Protein AF-A0A9D1APC3-F1 (afdb_monomer_lite)

Foldseek 3Di:
DWFFQAWDQDPNDIDGHRDDDDDPPVVVVVCVVVVRIGPPDPPPPPPPPPPPDPDDDDDDDDDDDDDDDDDDDDDDDDDDDDDDDD

Secondary structure (DSSP, 8-state):
-EEESS-EEETTEEEPTT-EE---HHHHHHHHHTTSEEE-----PPPP-------S------------------------------

Structure (mmCIF, N/CA/C/O backbone):
data_AF-A0A9D1APC3-F1
#
_entry.id   AF-A0A9D1APC3-F1
#
loop_
_atom_site.group_PDB
_atom_site.id
_atom_site.type_symbol
_atom_site.label_atom_id
_atom_site.label_alt_id
_atom_site.label_comp_id
_atom_site.label_asym_id
_atom_site.label_entity_id
_atom_site.label_seq_id
_atom_site.pdbx_PDB_ins_code
_atom_site.Cartn_x
_atom_site.Cartn_y
_atom_site.Cartn_z
_atom_site.occupancy
_atom_site.B_iso_or_equiv
_atom_site.auth_seq_id
_atom_site.auth_comp_id
_atom_site.auth_asym_id
_atom_site.auth_atom_id
_atom_site.pdbx_PDB_model_num
ATOM 1 N N . MET A 1 1 ? 5.345 -4.412 -2.825 1.00 88.31 1 MET A N 1
ATOM 2 C CA . MET A 1 1 ? 5.591 -4.558 -1.375 1.00 88.31 1 MET A CA 1
ATOM 3 C C . MET A 1 1 ? 6.206 -3.279 -0.841 1.00 88.31 1 MET A C 1
ATOM 5 O O . MET A 1 1 ? 7.140 -2.755 -1.447 1.00 88.31 1 MET A O 1
ATOM 9 N N . ILE A 1 2 ? 5.668 -2.765 0.260 1.00 93.81 2 ILE A N 1
ATOM 10 C CA . ILE A 1 2 ? 6.020 -1.454 0.815 1.00 93.81 2 ILE A CA 1
ATOM 11 C C . ILE A 1 2 ? 6.132 -1.508 2.343 1.00 93.81 2 ILE A C 1
ATOM 13 O O . ILE A 1 2 ? 5.510 -2.354 2.991 1.00 93.81 2 ILE A O 1
ATOM 17 N N . THR A 1 3 ? 6.889 -0.574 2.917 1.00 95.12 3 THR A N 1
ATOM 18 C CA . THR A 1 3 ? 6.955 -0.348 4.365 1.00 95.12 3 THR A CA 1
ATOM 19 C C . THR A 1 3 ? 6.200 0.930 4.689 1.00 95.12 3 THR A C 1
ATOM 21 O O . THR A 1 3 ? 6.490 1.983 4.119 1.00 95.12 3 THR A O 1
ATOM 24 N N . LEU A 1 4 ? 5.229 0.850 5.595 1.00 95.06 4 LEU A N 1
ATOM 25 C CA . LEU A 1 4 ? 4.424 2.005 5.990 1.00 95.06 4 LEU A CA 1
ATOM 26 C C . LEU A 1 4 ? 5.219 2.976 6.874 1.00 95.06 4 LEU A C 1
ATOM 28 O O . LEU A 1 4 ? 5.911 2.549 7.793 1.00 95.06 4 LEU A O 1
ATOM 32 N N . LYS A 1 5 ? 5.067 4.280 6.635 1.00 95.06 5 LYS A N 1
ATOM 33 C CA . LYS A 1 5 ? 5.615 5.367 7.470 1.00 95.06 5 LYS A CA 1
ATOM 34 C C . LYS A 1 5 ? 4.607 5.925 8.473 1.00 95.06 5 LYS A C 1
ATOM 36 O O . LYS A 1 5 ? 4.943 6.826 9.224 1.00 95.06 5 LYS A O 1
ATOM 41 N N . CYS A 1 6 ? 3.377 5.431 8.441 1.00 92.88 6 CYS A N 1
ATOM 42 C CA . CYS A 1 6 ? 2.297 5.838 9.325 1.00 92.88 6 CYS A CA 1
ATOM 43 C C . CYS A 1 6 ? 1.270 4.697 9.445 1.00 92.88 6 CYS A C 1
ATOM 45 O O . CYS A 1 6 ? 1.259 3.786 8.608 1.00 92.88 6 CYS A O 1
ATOM 47 N N . PRO A 1 7 ? 0.414 4.698 10.482 1.00 94.56 7 PRO A N 1
ATOM 48 C CA . PRO A 1 7 ? -0.637 3.698 10.622 1.00 94.56 7 PRO A CA 1
ATOM 49 C C . PRO A 1 7 ? -1.606 3.729 9.433 1.00 94.56 7 PRO A C 1
ATOM 51 O O . PRO A 1 7 ? -2.061 4.796 9.022 1.00 94.56 7 PRO A O 1
ATOM 54 N N . PHE A 1 8 ? -1.956 2.560 8.899 1.00 94.38 8 PHE A N 1
ATOM 55 C CA . PHE A 1 8 ? -2.835 2.426 7.736 1.00 94.38 8 PHE A CA 1
ATOM 56 C C . PHE A 1 8 ? -4.009 1.506 8.053 1.00 94.38 8 PHE A C 1
ATOM 58 O O . PHE A 1 8 ? -3.820 0.358 8.454 1.00 94.38 8 PHE A O 1
ATOM 65 N N . PHE A 1 9 ? -5.233 1.999 7.876 1.00 94.44 9 PHE A N 1
ATOM 66 C CA . PHE A 1 9 ? -6.434 1.202 8.099 1.00 94.44 9 PHE A CA 1
ATOM 67 C C . PHE A 1 9 ? -6.849 0.486 6.812 1.00 94.44 9 PHE A C 1
ATOM 69 O O . PHE A 1 9 ? -7.123 1.124 5.797 1.00 94.44 9 PHE A O 1
ATOM 76 N N . TRP A 1 10 ? -6.905 -0.844 6.854 1.00 92.12 10 TRP A N 1
ATOM 77 C CA . TRP A 1 10 ? -7.205 -1.685 5.700 1.00 92.12 10 TRP A CA 1
ATOM 78 C C . TRP A 1 10 ? -8.031 -2.905 6.104 1.00 92.12 10 TRP A C 1
ATOM 80 O O . TRP A 1 10 ? -7.689 -3.592 7.064 1.00 92.12 10 TRP A O 1
ATOM 90 N N . ASN A 1 11 ? -9.111 -3.202 5.369 1.00 91.69 11 ASN A N 1
ATOM 91 C CA . ASN A 1 11 ? -10.001 -4.346 5.636 1.00 91.69 11 ASN A CA 1
ATOM 92 C C . ASN A 1 11 ? -10.441 -4.464 7.110 1.00 91.69 11 ASN A C 1
ATOM 94 O O . ASN A 1 11 ? -10.419 -5.544 7.699 1.00 91.69 11 ASN A O 1
ATOM 98 N N . GLY A 1 12 ? -10.796 -3.338 7.737 1.00 95.19 12 GLY A N 1
ATOM 99 C CA . GLY A 1 12 ? -11.228 -3.319 9.137 1.00 95.19 12 GLY A CA 1
ATOM 100 C C . GLY A 1 12 ? -10.097 -3.492 10.160 1.00 95.19 12 GLY A C 1
ATOM 101 O O . GLY A 1 12 ? -10.372 -3.618 11.350 1.00 95.19 12 GLY A O 1
ATOM 102 N N . ARG A 1 13 ? -8.830 -3.514 9.728 1.00 95.12 13 ARG A N 1
ATOM 103 C CA . ARG A 1 13 ? -7.661 -3.672 10.599 1.00 95.12 13 ARG A CA 1
ATOM 104 C C . ARG A 1 13 ? -6.736 -2.473 10.493 1.00 95.12 13 ARG A C 1
ATOM 106 O O . ARG A 1 13 ? -6.426 -2.006 9.400 1.00 95.12 13 ARG A O 1
ATOM 113 N N . LEU A 1 14 ? -6.247 -2.014 11.641 1.00 95.00 14 LEU A N 1
ATOM 114 C CA . LEU A 1 14 ? -5.197 -1.008 11.694 1.00 95.00 14 LEU A CA 1
ATOM 115 C C . LEU A 1 14 ? -3.831 -1.689 11.593 1.00 95.00 14 LEU A C 1
ATOM 117 O O . LEU A 1 14 ? -3.430 -2.445 12.477 1.00 95.00 14 LEU A O 1
ATOM 121 N N . ILE A 1 15 ? -3.116 -1.406 10.513 1.00 95.06 15 ILE A N 1
ATOM 122 C CA . ILE A 1 15 ? -1.743 -1.840 10.291 1.00 95.06 15 ILE A CA 1
ATOM 123 C C . ILE A 1 15 ? -0.831 -0.759 10.866 1.00 95.06 15 ILE A C 1
ATOM 125 O O . ILE A 1 15 ? -0.979 0.421 10.548 1.00 95.06 15 ILE A O 1
ATOM 129 N N . ARG A 1 16 ? 0.089 -1.149 11.749 1.00 94.88 16 ARG A N 1
ATOM 130 C CA . ARG A 1 16 ? 0.979 -0.201 12.431 1.00 94.88 16 ARG A CA 1
ATOM 131 C C . ARG A 1 16 ? 2.053 0.319 11.477 1.00 94.88 16 ARG A C 1
ATOM 133 O O . ARG A 1 16 ? 2.433 -0.361 10.522 1.00 94.88 16 ARG A O 1
ATOM 140 N N . GLU A 1 17 ? 2.570 1.501 11.778 1.00 94.19 17 GLU A N 1
ATOM 141 C CA . GLU A 1 17 ? 3.772 2.040 11.141 1.00 94.19 17 GLU A CA 1
ATOM 142 C C . GLU A 1 17 ? 4.942 1.041 11.197 1.00 94.19 17 GLU A C 1
ATOM 144 O O . GLU A 1 17 ? 5.035 0.229 12.119 1.00 94.19 17 GLU A O 1
ATOM 149 N N . GLY A 1 18 ? 5.806 1.064 10.181 1.00 92.62 18 GLY A N 1
ATOM 150 C CA . GLY A 1 18 ? 6.951 0.163 10.046 1.00 92.62 18 GLY A CA 1
ATOM 151 C C . GLY A 1 18 ? 6.583 -1.241 9.565 1.00 92.62 18 GLY A C 1
ATOM 152 O O . GLY A 1 18 ? 7.467 -2.028 9.229 1.00 92.62 18 GLY A O 1
ATOM 153 N N . SER A 1 19 ? 5.290 -1.563 9.476 1.00 93.00 19 SER A N 1
ATOM 154 C CA . SER A 1 19 ? 4.848 -2.852 8.950 1.00 93.00 19 SER A CA 1
ATOM 155 C C . SER A 1 19 ? 5.174 -2.963 7.463 1.00 93.00 19 SER A C 1
ATOM 157 O O . SER A 1 19 ? 4.836 -2.083 6.664 1.00 93.00 19 SER A O 1
ATOM 159 N N . ARG A 1 20 ? 5.790 -4.087 7.094 1.00 92.81 20 ARG A N 1
ATOM 160 C CA . ARG A 1 20 ? 6.002 -4.489 5.704 1.00 92.81 20 ARG A CA 1
ATOM 161 C C . ARG A 1 20 ? 4.748 -5.198 5.210 1.00 92.81 20 ARG A C 1
ATOM 163 O O . ARG A 1 20 ? 4.400 -6.259 5.725 1.00 92.81 20 ARG A O 1
ATOM 170 N N . ILE A 1 21 ? 4.074 -4.619 4.222 1.00 92.12 21 ILE A N 1
ATOM 171 C CA . ILE A 1 21 ? 2.828 -5.167 3.681 1.00 92.12 21 ILE A CA 1
ATOM 172 C C . ILE A 1 21 ? 2.846 -5.212 2.157 1.00 92.12 21 ILE A C 1
ATOM 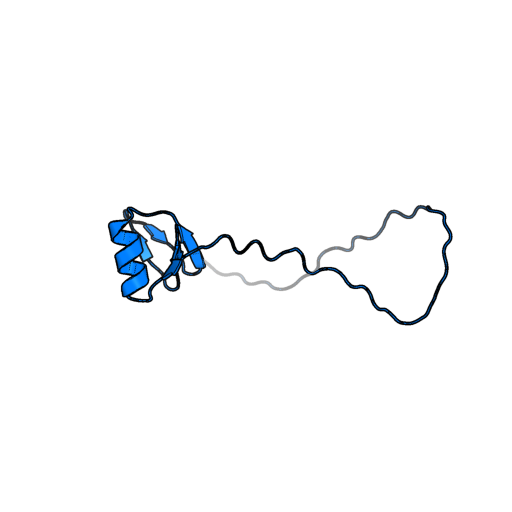174 O O . ILE A 1 21 ? 3.541 -4.439 1.493 1.00 92.12 21 ILE A O 1
ATOM 178 N N . SER A 1 22 ? 2.053 -6.131 1.616 1.00 92.25 22 SER A N 1
ATOM 179 C CA . SER A 1 22 ? 1.772 -6.223 0.187 1.00 92.25 22 SER A CA 1
ATOM 180 C C . SER A 1 22 ? 0.319 -5.844 -0.044 1.00 92.25 22 SER A C 1
ATOM 182 O O . SER A 1 22 ? -0.588 -6.453 0.524 1.00 92.25 22 SER A O 1
ATOM 184 N N . LEU A 1 23 ? 0.107 -4.820 -0.862 1.00 91.12 23 LEU A N 1
ATOM 185 C CA . LEU A 1 23 ? -1.212 -4.335 -1.258 1.00 91.12 23 LEU A CA 1
ATOM 186 C C . LEU A 1 23 ? -1.346 -4.418 -2.785 1.00 91.12 23 LEU A C 1
ATOM 188 O O . LEU A 1 23 ? -0.351 -4.629 -3.482 1.00 91.12 23 LEU A O 1
ATOM 192 N N . PRO A 1 24 ? -2.555 -4.244 -3.346 1.00 94.06 24 PRO A N 1
ATOM 193 C CA . PRO A 1 24 ? -2.706 -4.102 -4.788 1.00 94.06 24 PRO A CA 1
ATOM 194 C C . PRO A 1 24 ? -1.793 -2.991 -5.323 1.00 94.06 24 PRO A C 1
ATOM 196 O O . PRO A 1 24 ? -1.693 -1.926 -4.711 1.00 94.06 24 PRO A O 1
ATOM 199 N N . ALA A 1 25 ? -1.155 -3.216 -6.474 1.00 92.75 25 ALA A N 1
ATOM 200 C CA . ALA A 1 25 ? -0.113 -2.332 -7.011 1.00 92.75 25 ALA A CA 1
ATOM 201 C C . ALA A 1 25 ? -0.549 -0.858 -7.133 1.00 92.75 25 ALA A C 1
ATOM 203 O O . ALA A 1 25 ? 0.242 0.057 -6.911 1.00 92.75 25 ALA A O 1
ATOM 204 N N . GLU A 1 26 ? -1.821 -0.621 -7.452 1.00 95.31 26 GLU A N 1
ATOM 205 C CA . GLU A 1 26 ? -2.426 0.713 -7.499 1.00 95.31 26 GLU A CA 1
ATOM 206 C C . GLU A 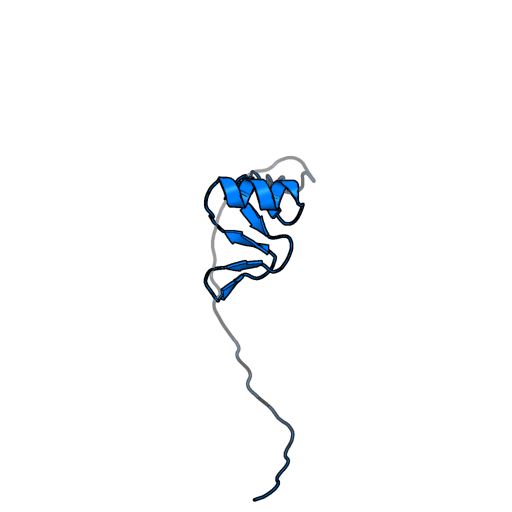1 26 ? -2.406 1.408 -6.124 1.00 95.31 26 GLU A C 1
ATOM 208 O O . GLU A 1 26 ? -2.042 2.578 -6.011 1.00 95.31 26 GLU A O 1
ATOM 213 N N . VAL A 1 27 ? -2.737 0.680 -5.055 1.00 93.56 27 VAL A N 1
ATOM 214 C CA . VAL A 1 27 ? -2.744 1.201 -3.680 1.00 93.56 27 VAL A CA 1
ATOM 215 C C . VAL A 1 27 ? -1.321 1.446 -3.194 1.00 93.56 27 VAL A C 1
ATOM 217 O O . VAL A 1 27 ? -1.049 2.499 -2.619 1.00 93.56 27 VAL A O 1
ATOM 220 N N . GLU A 1 28 ? -0.395 0.526 -3.482 1.00 93.75 28 GLU A N 1
ATOM 221 C CA . GLU A 1 28 ? 1.022 0.716 -3.157 1.00 93.75 28 GLU A CA 1
ATOM 222 C C . GLU A 1 28 ? 1.568 1.994 -3.803 1.00 93.75 28 GLU A C 1
ATOM 224 O O . GLU A 1 28 ? 2.141 2.836 -3.114 1.00 93.75 28 GLU A O 1
ATOM 229 N N . LYS A 1 29 ? 1.309 2.209 -5.101 1.00 94.31 29 LYS A N 1
ATOM 230 C CA . LYS A 1 29 ? 1.714 3.435 -5.807 1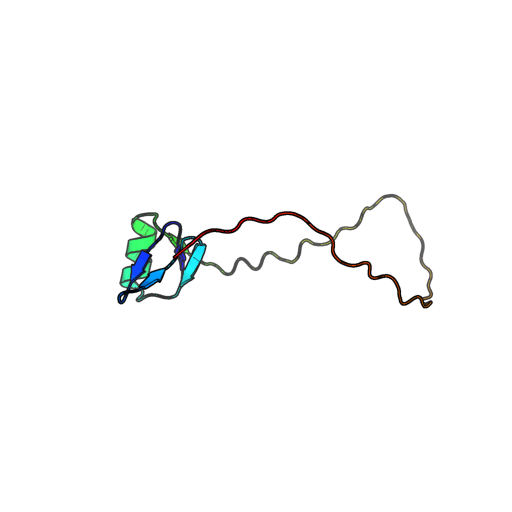.00 94.31 29 LYS A CA 1
ATOM 231 C C . LYS A 1 29 ? 1.134 4.695 -5.171 1.00 94.31 29 LYS A C 1
ATOM 233 O O . LYS A 1 29 ? 1.849 5.685 -5.038 1.00 94.31 29 LYS A O 1
ATOM 238 N N . ARG A 1 30 ? -0.139 4.683 -4.766 1.00 95.19 30 ARG A N 1
ATOM 239 C CA . ARG A 1 30 ? -0.770 5.838 -4.103 1.00 95.19 30 ARG A CA 1
ATOM 240 C C . ARG A 1 30 ? -0.122 6.145 -2.759 1.00 95.19 30 ARG A C 1
ATOM 242 O O . ARG A 1 30 ? 0.160 7.307 -2.490 1.00 95.19 30 ARG A O 1
ATOM 249 N N . LEU A 1 31 ? 0.163 5.123 -1.954 1.00 94.38 31 LEU A N 1
ATOM 250 C CA . LEU A 1 31 ? 0.840 5.287 -0.665 1.00 94.38 31 LEU A CA 1
ATOM 251 C C . LEU A 1 31 ? 2.263 5.828 -0.831 1.00 94.38 31 LEU A C 1
ATOM 253 O O . LEU A 1 31 ? 2.667 6.714 -0.080 1.00 94.38 31 LEU A O 1
ATOM 257 N N . LEU A 1 32 ? 2.988 5.357 -1.848 1.00 94.00 32 LEU A N 1
ATOM 258 C CA . LEU A 1 32 ? 4.310 5.873 -2.202 1.00 94.00 32 LEU A CA 1
ATOM 259 C C . LEU A 1 32 ? 4.248 7.339 -2.652 1.00 94.00 32 LEU A C 1
ATOM 261 O O . LEU A 1 32 ? 5.008 8.163 -2.153 1.00 94.00 32 LEU A O 1
ATOM 265 N N . ARG A 1 33 ? 3.314 7.694 -3.546 1.00 95.44 33 ARG A N 1
ATOM 266 C CA . ARG A 1 33 ? 3.145 9.082 -4.021 1.00 95.44 33 ARG A CA 1
ATOM 267 C C . ARG A 1 33 ? 2.715 10.039 -2.914 1.00 95.44 33 ARG A C 1
ATOM 269 O O . ARG A 1 33 ? 3.119 11.194 -2.934 1.00 95.44 33 ARG A O 1
ATOM 276 N N . ALA A 1 34 ? 1.910 9.567 -1.967 1.00 94.62 34 ALA A N 1
ATOM 277 C CA . ALA A 1 34 ? 1.494 10.343 -0.803 1.00 94.62 34 ALA A CA 1
ATOM 278 C C . ALA A 1 34 ? 2.595 10.469 0.266 1.00 94.62 34 ALA A C 1
ATOM 280 O O . ALA A 1 34 ? 2.411 11.199 1.234 1.00 94.62 34 ALA A O 1
ATOM 281 N N . GLY A 1 35 ? 3.717 9.750 0.131 1.00 93.69 35 GLY A N 1
ATOM 282 C CA . GLY A 1 35 ? 4.785 9.732 1.133 1.00 93.69 35 GLY A CA 1
ATOM 283 C C . GLY A 1 35 ? 4.446 8.942 2.402 1.00 93.69 35 GLY A C 1
ATOM 284 O O . GLY A 1 35 ? 5.185 9.019 3.380 1.00 93.69 35 GLY A O 1
ATOM 285 N N . ASN A 1 36 ? 3.364 8.158 2.387 1.00 94.81 36 ASN A N 1
ATOM 286 C CA . ASN A 1 36 ? 2.910 7.329 3.511 1.00 94.81 36 ASN A CA 1
ATOM 287 C C . ASN A 1 36 ? 3.622 5.973 3.581 1.00 94.81 36 ASN A C 1
ATOM 289 O O . ASN A 1 36 ? 3.445 5.218 4.535 1.00 94.81 36 ASN A O 1
ATOM 293 N N . ALA A 1 37 ? 4.410 5.635 2.565 1.00 94.56 37 ALA A N 1
ATOM 294 C CA . ALA A 1 37 ? 5.172 4.403 2.516 1.00 94.56 37 ALA A CA 1
ATOM 295 C C . ALA A 1 37 ? 6.494 4.594 1.772 1.00 94.56 37 ALA A C 1
ATOM 297 O O . ALA A 1 37 ? 6.672 5.559 1.028 1.00 94.56 37 ALA A O 1
ATOM 298 N N . VAL A 1 38 ? 7.404 3.643 1.952 1.00 93.81 38 VAL A N 1
ATOM 299 C CA . VAL A 1 38 ? 8.639 3.512 1.172 1.00 93.81 38 VAL A CA 1
ATOM 300 C C . VAL A 1 38 ? 8.639 2.177 0.434 1.00 93.81 38 VAL A C 1
ATOM 302 O O . VAL A 1 38 ? 8.064 1.205 0.941 1.00 93.81 38 VAL A O 1
ATOM 305 N N . PRO A 1 39 ? 9.248 2.098 -0.763 1.00 91.38 39 PRO A N 1
ATOM 306 C CA . PRO A 1 39 ? 9.400 0.819 -1.430 1.00 91.38 39 PRO A CA 1
ATOM 307 C C . PRO A 1 39 ? 10.269 -0.060 -0.538 1.00 91.38 39 PRO A C 1
ATOM 309 O O . PRO A 1 39 ? 11.373 0.334 -0.161 1.00 91.38 39 PRO A O 1
ATOM 312 N N . THR A 1 40 ? 9.773 -1.243 -0.179 1.00 83.69 40 THR A N 1
ATOM 313 C CA . THR A 1 40 ? 10.629 -2.230 0.469 1.00 83.69 40 THR A CA 1
ATOM 314 C C . THR A 1 40 ? 11.448 -2.879 -0.629 1.00 83.69 40 THR A C 1
ATOM 316 O O . THR A 1 40 ? 11.104 -3.946 -1.134 1.00 83.69 40 THR A O 1
ATOM 319 N N . THR A 1 41 ? 12.518 -2.210 -1.045 1.00 74.06 41 THR A N 1
ATOM 320 C CA . THR A 1 41 ? 13.628 -2.949 -1.619 1.00 74.06 41 THR A CA 1
ATOM 321 C C . THR A 1 41 ? 14.129 -3.837 -0.492 1.00 74.06 41 THR A C 1
ATOM 323 O O . THR A 1 41 ? 14.322 -3.381 0.638 1.00 74.06 41 THR A O 1
ATOM 326 N N . GLU A 1 42 ? 14.269 -5.131 -0.749 1.00 55.38 42 GLU A N 1
ATOM 327 C CA . GLU A 1 42 ? 15.179 -5.934 0.049 1.00 55.38 42 GLU A CA 1
ATOM 328 C C . GLU A 1 42 ? 16.553 -5.308 -0.157 1.00 55.38 42 GLU A C 1
ATOM 330 O O . GLU A 1 42 ? 17.306 -5.682 -1.050 1.00 55.38 42 GLU A O 1
ATOM 335 N N . SER A 1 43 ? 16.857 -4.276 0.630 1.00 47.22 43 SER A N 1
ATOM 336 C CA . SER A 1 43 ? 18.224 -3.923 0.919 1.00 47.22 43 SER A CA 1
ATOM 337 C C . SER A 1 43 ? 18.726 -5.110 1.717 1.00 47.22 43 SER A C 1
ATOM 339 O O . SER A 1 43 ? 18.676 -5.134 2.945 1.00 47.22 43 SER A O 1
ATOM 341 N N . VAL A 1 44 ? 19.154 -6.135 0.981 1.00 49.31 44 VAL A N 1
ATOM 342 C CA . VAL A 1 44 ? 20.273 -6.963 1.376 1.00 49.31 44 VAL A CA 1
ATOM 343 C C . VAL A 1 44 ? 21.384 -5.951 1.615 1.00 49.31 44 VAL A C 1
ATOM 345 O O . VAL A 1 44 ? 22.159 -5.624 0.721 1.00 49.31 44 VAL A O 1
ATOM 348 N N . SER A 1 45 ? 21.410 -5.362 2.813 1.00 47.06 45 SER A N 1
ATOM 349 C CA . SER A 1 45 ? 22.678 -4.923 3.351 1.00 47.06 45 SER A CA 1
ATOM 350 C C . SER A 1 45 ? 23.559 -6.156 3.197 1.00 47.06 45 SER A C 1
ATOM 352 O O . SER A 1 45 ? 23.170 -7.213 3.718 1.00 47.06 45 SER A O 1
ATOM 354 N N . PRO A 1 46 ? 24.689 -6.094 2.468 1.00 58.69 46 PRO A N 1
ATOM 355 C CA . PRO A 1 46 ? 25.707 -7.094 2.718 1.00 58.69 46 PRO A CA 1
ATOM 356 C C . PRO A 1 46 ? 25.875 -7.129 4.245 1.00 58.69 46 PRO A C 1
ATOM 358 O O . PRO A 1 46 ? 25.774 -6.063 4.877 1.00 58.69 46 PRO A O 1
ATOM 361 N N . PRO A 1 47 ? 26.037 -8.310 4.872 1.00 58.25 47 PRO A N 1
ATOM 362 C CA . PRO A 1 47 ? 26.421 -8.322 6.278 1.00 58.25 47 PRO A CA 1
ATOM 363 C C . PRO A 1 47 ? 27.566 -7.314 6.417 1.00 58.25 47 PRO A C 1
ATOM 365 O O . PRO A 1 47 ? 28.386 -7.248 5.490 1.00 58.25 47 PRO A O 1
ATOM 368 N N . PRO A 1 48 ? 27.597 -6.465 7.464 1.00 53.91 48 PRO A N 1
ATOM 369 C CA . PRO A 1 48 ? 28.750 -5.607 7.658 1.00 53.91 48 PRO A CA 1
ATOM 370 C C . PRO A 1 48 ? 29.942 -6.540 7.569 1.00 53.91 48 PRO A C 1
ATOM 372 O O . PRO A 1 48 ? 30.019 -7.512 8.325 1.00 53.91 48 PRO A O 1
ATOM 375 N N . SER A 1 49 ? 30.781 -6.320 6.558 1.00 48.84 49 SER A N 1
ATOM 376 C CA . SER A 1 49 ? 32.057 -6.992 6.474 1.00 48.84 49 SER A CA 1
ATOM 377 C C . SER A 1 49 ? 32.680 -6.686 7.825 1.00 48.84 49 SER A C 1
ATOM 379 O O . SER A 1 49 ? 32.978 -5.525 8.114 1.00 48.84 49 SER A O 1
ATOM 381 N N . GLN A 1 50 ? 32.726 -7.680 8.714 1.00 53.25 50 GLN A N 1
ATOM 382 C CA . GLN A 1 50 ? 33.509 -7.608 9.930 1.00 53.25 50 GLN A CA 1
ATOM 383 C C . GLN A 1 50 ? 34.956 -7.574 9.442 1.00 53.25 50 GLN A C 1
ATOM 385 O O . GLN A 1 50 ? 35.665 -8.572 9.462 1.00 53.25 50 GLN A O 1
ATOM 390 N N . SER A 1 51 ? 35.396 -6.410 8.970 1.00 48.50 51 SER A N 1
ATOM 391 C CA . SER A 1 51 ? 36.778 -6.008 9.125 1.00 48.50 51 SER A CA 1
ATOM 392 C C . SER A 1 51 ? 36.944 -5.779 10.620 1.00 48.50 51 SER A C 1
ATOM 394 O O . SER A 1 51 ? 36.736 -4.690 11.152 1.00 48.50 51 SER A O 1
ATOM 396 N N . ALA A 1 52 ? 37.202 -6.892 11.302 1.00 50.38 52 ALA A N 1
ATOM 397 C CA . ALA A 1 52 ? 37.844 -6.930 12.597 1.00 50.38 52 ALA A CA 1
ATOM 398 C C . ALA A 1 52 ? 39.164 -6.117 12.528 1.00 50.38 52 ALA A C 1
ATOM 400 O O . ALA A 1 52 ? 39.675 -5.850 11.437 1.00 50.38 52 ALA A O 1
ATOM 401 N N . PRO A 1 53 ? 39.685 -5.657 13.672 1.00 54.03 53 PRO A N 1
ATOM 402 C CA . PRO A 1 53 ? 40.649 -4.568 13.740 1.00 54.03 53 PRO A CA 1
ATOM 403 C C . PRO A 1 53 ? 42.002 -4.989 13.156 1.00 54.03 53 PRO A C 1
ATOM 405 O O . PRO A 1 53 ? 42.627 -5.913 13.663 1.00 54.03 53 PRO A O 1
ATOM 408 N N . GLU A 1 54 ? 42.507 -4.273 12.149 1.00 44.75 54 GLU A N 1
ATOM 409 C CA . GLU A 1 54 ? 43.934 -4.318 11.805 1.00 44.75 54 GLU A CA 1
ATOM 410 C C . GLU A 1 54 ? 44.710 -3.433 12.790 1.00 44.75 54 GLU A C 1
ATOM 412 O O . GLU A 1 54 ? 45.115 -2.308 12.501 1.00 44.75 54 GLU A O 1
ATOM 417 N N . ALA A 1 55 ? 44.904 -3.954 13.998 1.00 55.56 55 ALA A N 1
ATOM 418 C CA . ALA A 1 55 ? 46.083 -3.631 14.777 1.00 55.56 55 ALA A CA 1
ATOM 419 C C . ALA A 1 55 ? 47.006 -4.845 14.703 1.00 55.56 55 ALA A C 1
ATOM 421 O O . ALA A 1 55 ? 46.730 -5.872 15.310 1.00 55.56 55 ALA A O 1
ATOM 422 N N . GLY A 1 56 ? 48.111 -4.685 13.981 1.00 46.31 56 GLY A N 1
ATOM 423 C CA . GLY A 1 56 ? 49.255 -5.577 14.104 1.00 46.31 56 GLY A CA 1
ATOM 424 C C . GLY A 1 56 ? 49.198 -6.794 13.193 1.00 46.31 56 GLY A C 1
ATOM 425 O O . GLY A 1 56 ? 48.512 -7.771 13.454 1.00 46.31 56 GLY A O 1
ATOM 426 N N . LYS A 1 57 ? 49.992 -6.693 12.128 1.00 54.53 57 LYS A N 1
ATOM 427 C CA . LYS A 1 57 ? 50.835 -7.747 11.559 1.00 54.53 57 LYS A CA 1
ATOM 428 C C . LYS A 1 57 ? 50.715 -9.119 12.242 1.00 54.53 57 LYS A C 1
ATOM 430 O O . LYS A 1 57 ? 51.079 -9.260 13.402 1.00 54.53 57 LYS A O 1
ATOM 435 N N . GLU A 1 58 ? 50.347 -10.098 11.420 1.00 46.62 58 GLU A N 1
ATOM 436 C CA . GLU A 1 58 ? 50.990 -11.413 11.355 1.00 46.62 58 GLU A CA 1
ATOM 437 C C . GLU A 1 58 ? 51.115 -12.180 12.683 1.00 46.62 58 GLU A C 1
ATOM 439 O O . GLU A 1 58 ? 52.088 -12.034 13.412 1.00 46.62 58 GLU A O 1
ATOM 444 N N . SER A 1 59 ? 50.208 -13.121 12.933 1.00 49.31 59 SER A N 1
ATOM 445 C CA . SER A 1 59 ? 50.599 -14.536 12.918 1.00 49.31 59 SER A CA 1
ATOM 446 C C . SER A 1 59 ? 49.460 -15.463 13.314 1.00 49.31 59 SER A C 1
ATOM 448 O O . SER A 1 59 ? 48.592 -15.167 14.127 1.00 49.31 59 SER A O 1
ATOM 450 N N . GLN A 1 60 ? 49.532 -16.585 12.625 1.00 50.94 60 GLN A N 1
ATOM 451 C CA . GLN A 1 60 ? 48.800 -17.833 12.663 1.00 50.94 60 GLN A CA 1
ATOM 452 C C . GLN A 1 60 ? 48.796 -18.517 14.043 1.00 50.94 60 GLN A C 1
ATOM 454 O O . GLN A 1 60 ? 49.563 -18.146 14.925 1.00 50.94 60 GLN A O 1
ATOM 459 N N . GLU A 1 61 ? 48.003 -19.594 14.117 1.00 47.09 61 GLU A N 1
ATOM 460 C CA . GLU A 1 61 ? 48.099 -20.730 15.055 1.00 47.09 61 GLU A CA 1
ATOM 461 C C . GLU A 1 61 ? 47.028 -20.696 16.166 1.00 47.09 61 GLU A C 1
ATOM 463 O O . GLU A 1 61 ? 47.035 -19.859 17.055 1.00 47.09 61 GLU A O 1
ATOM 468 N N . GLU A 1 62 ? 45.891 -21.369 15.980 1.00 42.72 62 GLU A N 1
ATOM 469 C CA . GLU A 1 62 ? 45.646 -22.811 16.170 1.00 42.72 62 GLU A CA 1
ATOM 470 C C . GLU A 1 62 ? 45.069 -23.104 17.572 1.00 42.72 62 GLU A C 1
ATOM 472 O O . GLU A 1 62 ? 45.507 -22.571 18.583 1.00 42.72 62 GLU A O 1
ATOM 477 N N . ASN A 1 63 ? 44.089 -24.012 17.582 1.00 38.81 63 ASN A N 1
ATOM 478 C CA . ASN A 1 63 ? 43.591 -24.794 18.716 1.00 38.81 63 ASN A CA 1
ATOM 479 C C . ASN A 1 63 ? 42.536 -24.157 19.658 1.00 38.81 63 ASN A C 1
ATOM 481 O O . ASN A 1 63 ? 42.805 -23.534 20.679 1.00 38.81 63 ASN A O 1
ATOM 485 N N . THR A 1 64 ? 41.270 -24.467 19.341 1.00 41.19 64 THR A N 1
ATOM 486 C CA . THR A 1 64 ? 40.211 -24.916 20.280 1.00 41.19 64 THR A CA 1
ATOM 487 C C . THR A 1 64 ? 40.719 -25.936 21.321 1.00 41.19 64 THR A C 1
ATOM 489 O O . THR A 1 64 ? 41.792 -26.497 21.127 1.00 41.19 64 THR A O 1
ATOM 492 N N . PRO A 1 65 ? 39.889 -26.430 22.263 1.00 61.00 65 PRO A N 1
ATOM 493 C CA . PRO A 1 65 ? 38.711 -25.869 22.952 1.00 61.00 65 PRO A CA 1
ATOM 494 C C . PRO A 1 65 ? 38.802 -26.111 24.481 1.00 61.00 65 PRO A C 1
ATOM 496 O O . PRO A 1 65 ? 39.394 -27.100 24.876 1.00 61.00 65 PRO A O 1
ATOM 499 N N . GLU A 1 66 ? 38.112 -25.374 25.367 1.00 39.28 66 GLU A N 1
ATOM 500 C CA . GLU A 1 66 ? 37.667 -26.020 26.624 1.00 39.28 66 GLU A CA 1
ATOM 501 C C . GLU A 1 66 ? 36.500 -25.336 27.362 1.00 39.28 66 GLU A C 1
ATOM 503 O O . GLU A 1 66 ? 36.537 -24.166 27.724 1.00 39.28 66 GLU A O 1
ATOM 508 N N . LYS A 1 67 ? 35.450 -26.149 27.552 1.00 45.62 67 LYS A N 1
ATOM 509 C CA . LYS A 1 67 ? 34.576 -26.319 28.728 1.00 45.62 67 LYS A CA 1
ATOM 510 C C . LYS A 1 67 ? 34.313 -25.142 29.680 1.00 45.62 67 LYS A C 1
ATOM 512 O O . LYS A 1 67 ? 35.199 -24.666 30.376 1.00 45.62 67 LYS A O 1
ATOM 517 N N . GLY A 1 68 ? 33.020 -24.916 29.944 1.00 37.53 68 GLY A N 1
ATOM 518 C CA . GLY A 1 68 ? 32.591 -24.345 31.226 1.00 37.53 68 GLY A CA 1
ATOM 519 C C . GLY A 1 68 ? 31.137 -23.878 31.307 1.00 37.53 68 GLY A C 1
ATOM 520 O O . GLY A 1 68 ? 30.882 -22.693 31.471 1.00 37.53 68 GLY A O 1
ATOM 521 N N . SER A 1 69 ? 30.161 -24.784 31.224 1.00 49.22 69 SER A N 1
ATOM 522 C CA . SER A 1 69 ? 28.822 -24.544 31.805 1.00 49.22 69 SER A CA 1
ATOM 523 C C . SER A 1 69 ? 28.894 -24.644 33.350 1.00 49.22 69 SER A C 1
ATOM 525 O O . SER A 1 69 ? 29.869 -25.189 33.862 1.00 49.22 69 SER A O 1
ATOM 527 N N . PRO A 1 70 ? 27.806 -24.426 34.116 1.00 61.75 70 PRO A N 1
ATOM 528 C CA . PRO A 1 70 ? 26.911 -23.265 34.252 1.00 61.75 70 PRO A CA 1
ATOM 529 C C . PRO A 1 70 ? 26.746 -22.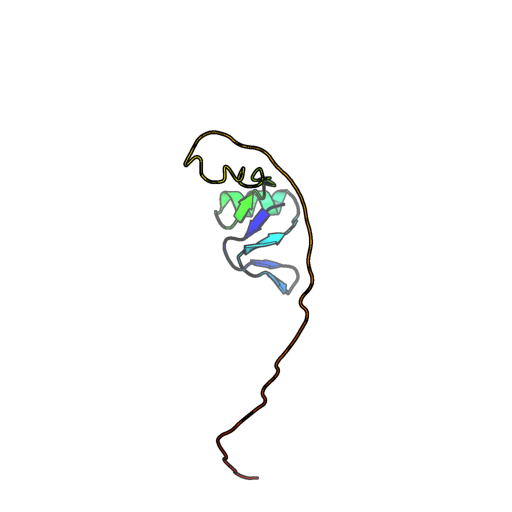850 35.749 1.00 61.75 70 PRO A C 1
ATOM 531 O O . PRO A 1 70 ? 27.120 -23.617 36.631 1.00 61.75 70 PRO A O 1
ATOM 534 N N . LYS A 1 71 ? 26.146 -21.681 36.056 1.00 41.88 71 LYS A N 1
ATOM 535 C CA . LYS A 1 71 ? 25.431 -21.278 37.317 1.00 41.88 71 LYS A CA 1
ATOM 536 C C . LYS A 1 71 ? 25.362 -19.738 37.350 1.00 41.88 71 LYS A C 1
ATOM 538 O O . LYS A 1 71 ? 26.303 -19.091 36.934 1.00 41.88 71 LYS A O 1
ATOM 543 N N . SER A 1 72 ? 24.317 -19.053 37.801 1.00 41.91 72 SER A N 1
ATOM 544 C CA . SER A 1 72 ? 23.514 -19.290 38.994 1.00 41.91 72 SER A CA 1
ATOM 545 C C . SER A 1 72 ? 22.224 -18.467 38.901 1.00 41.91 72 SER A C 1
ATOM 547 O O . SER A 1 72 ? 22.271 -17.282 38.578 1.00 41.91 72 SER A O 1
ATOM 549 N N . GLY A 1 73 ? 21.080 -19.077 39.203 1.00 52.06 73 GLY A N 1
ATOM 550 C CA . GLY A 1 73 ? 19.846 -18.338 39.441 1.00 52.06 73 GLY A CA 1
ATOM 551 C C . GLY A 1 73 ? 19.870 -17.634 40.798 1.00 52.06 73 GLY A C 1
ATOM 552 O O . GLY A 1 73 ? 20.453 -18.141 41.757 1.00 52.06 73 GLY A O 1
ATOM 553 N N . ARG A 1 74 ? 19.159 -16.510 40.922 1.00 52.44 74 ARG A N 1
ATOM 554 C CA . ARG A 1 74 ? 18.604 -16.087 42.212 1.00 52.44 74 ARG A CA 1
ATOM 555 C C . ARG A 1 74 ? 17.297 -15.325 42.017 1.00 52.44 74 ARG A C 1
ATOM 557 O O . ARG A 1 74 ? 17.127 -14.570 41.071 1.00 52.44 74 ARG A O 1
ATOM 564 N N . LYS A 1 75 ? 16.369 -15.673 42.902 1.00 52.06 75 LYS A N 1
ATOM 565 C CA . LYS A 1 75 ? 14.928 -15.444 42.893 1.00 52.06 75 LYS A CA 1
ATOM 566 C C . LYS A 1 75 ? 14.532 -14.035 43.352 1.00 52.06 75 LYS A C 1
ATOM 568 O O . LYS A 1 75 ? 15.292 -13.393 44.065 1.00 52.06 75 LYS A O 1
ATOM 573 N N . GLN A 1 76 ? 13.305 -13.681 42.959 1.00 53.50 76 GLN A N 1
ATOM 574 C CA . GLN A 1 76 ? 12.234 -12.969 43.680 1.00 53.50 76 GLN A CA 1
ATOM 575 C C . GLN A 1 76 ? 12.570 -12.210 44.973 1.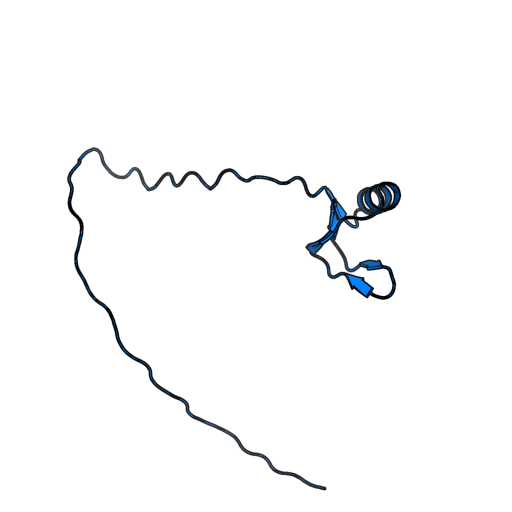00 53.50 76 GLN A C 1
ATOM 577 O O . GLN A 1 76 ? 13.125 -12.791 45.900 1.00 53.50 76 GLN A O 1
ATOM 582 N N . ALA A 1 77 ? 12.050 -10.984 45.050 1.00 48.50 77 ALA A N 1
ATOM 583 C CA . ALA A 1 77 ? 11.417 -10.311 46.197 1.00 48.50 77 ALA A CA 1
ATOM 584 C C . ALA A 1 77 ? 11.200 -8.85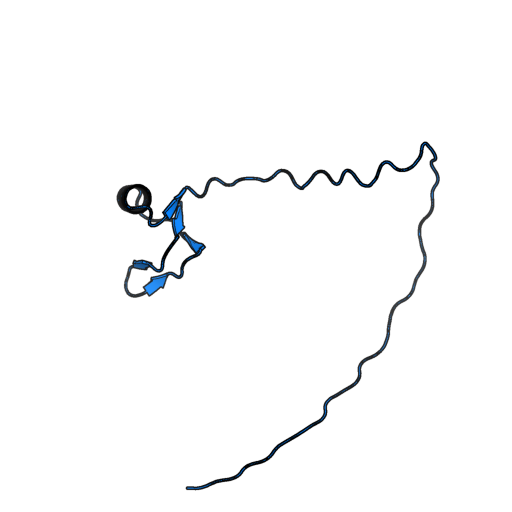0 45.756 1.00 48.50 77 ALA A C 1
ATOM 586 O O . ALA A 1 77 ? 12.041 -8.326 45.036 1.00 48.50 77 ALA A O 1
ATOM 587 N N . GLU A 1 78 ? 10.178 -8.082 46.098 1.00 45.25 78 GLU A N 1
ATOM 588 C CA . GLU A 1 78 ? 8.949 -8.162 46.896 1.00 45.25 78 GLU A CA 1
ATOM 589 C C . GLU A 1 78 ? 8.307 -6.754 46.719 1.00 45.25 78 GLU A C 1
ATOM 591 O O . GLU A 1 78 ? 8.910 -5.909 46.054 1.00 45.25 78 GLU A O 1
ATOM 596 N N . GLN A 1 79 ? 7.156 -6.491 47.350 1.00 49.59 79 GLN A N 1
ATOM 597 C CA . GLN A 1 79 ? 6.549 -5.170 47.620 1.00 49.59 79 GLN A CA 1
ATOM 598 C C . GLN A 1 79 ? 5.641 -4.575 46.513 1.00 49.59 79 GLN A C 1
ATOM 600 O O . GLN A 1 79 ? 6.046 -4.459 45.367 1.00 49.59 79 GLN A O 1
ATOM 605 N N . VAL A 1 80 ? 4.385 -4.157 46.748 1.00 55.19 80 VAL A N 1
ATOM 606 C CA . VAL A 1 80 ? 3.580 -3.942 47.971 1.00 55.19 80 VAL A CA 1
ATOM 607 C C . VAL A 1 80 ? 2.085 -4.090 47.618 1.00 55.19 80 VAL A C 1
ATOM 609 O O . VAL A 1 80 ? 1.641 -3.619 46.576 1.00 55.19 80 VAL A O 1
ATOM 612 N N . GLU A 1 81 ? 1.354 -4.780 48.493 1.00 51.22 81 GLU A N 1
ATOM 613 C CA . GLU A 1 81 ? -0.005 -4.510 49.003 1.00 51.22 81 GLU A CA 1
ATOM 614 C C . GLU A 1 81 ? -0.809 -3.329 48.397 1.00 51.22 81 GLU A C 1
ATOM 616 O O . GLU A 1 81 ? -0.319 -2.206 48.349 1.00 51.22 81 GLU A O 1
ATOM 621 N N . LEU A 1 82 ? -2.085 -3.552 48.042 1.00 57.69 82 LEU A N 1
ATOM 622 C CA . LEU A 1 82 ? -3.232 -2.917 48.723 1.00 57.69 82 LEU A CA 1
ATOM 623 C C . LEU A 1 82 ? -4.581 -3.431 48.167 1.00 57.69 82 LEU A C 1
ATOM 625 O O . LEU A 1 82 ? -4.978 -3.160 47.036 1.00 57.69 82 LEU A O 1
ATOM 629 N N . THR A 1 83 ? -5.281 -4.185 49.012 1.00 51.22 83 THR A N 1
ATOM 630 C CA . THR A 1 83 ? -6.708 -4.072 49.365 1.00 51.22 83 THR A CA 1
ATOM 631 C C . THR A 1 83 ? -7.504 -2.950 48.675 1.00 51.22 83 THR A C 1
ATOM 633 O O . THR A 1 83 ? -7.090 -1.800 48.763 1.00 51.22 83 THR A O 1
ATOM 636 N N . LEU A 1 84 ? -8.696 -3.251 48.121 1.00 53.06 84 LEU A N 1
ATOM 637 C CA . LEU A 1 84 ? -10.000 -2.758 48.631 1.00 53.06 84 LEU A CA 1
ATOM 638 C C . LEU A 1 84 ? -11.193 -3.102 47.701 1.00 53.06 84 LEU A C 1
ATOM 640 O O . LEU A 1 84 ? -11.321 -2.564 46.609 1.00 53.06 84 LEU A O 1
ATOM 644 N N . GLY A 1 85 ? -12.109 -3.930 48.216 1.00 51.94 85 GLY A N 1
ATOM 645 C CA . GLY A 1 85 ? -13.556 -3.659 48.248 1.00 51.94 85 GLY A CA 1
ATOM 646 C C . GLY A 1 85 ? -14.394 -3.730 46.965 1.00 51.94 85 GLY A C 1
ATOM 647 O O . GLY A 1 85 ? -14.478 -2.756 46.220 1.00 51.94 85 GLY A O 1
ATOM 648 N N . ARG A 1 86 ? -15.210 -4.784 46.853 1.00 45.38 86 ARG A N 1
ATOM 649 C CA . ARG A 1 86 ? -16.679 -4.688 46.976 1.00 45.38 86 ARG A CA 1
ATOM 650 C C . ARG A 1 86 ? -17.324 -6.059 47.120 1.00 45.38 86 ARG A C 1
ATOM 652 O O . ARG A 1 86 ? -16.848 -6.995 46.448 1.00 45.38 86 ARG A O 1
#

Sequence (86 aa):
MITLKCPFFWNGRLIREGSRISLPAEVEKRLLRAGNAVPTTESVSPPPSQSAPEAGKESQEENTPEKGSPKSGRKQAEQVELTLGR

Radius of gyration: 26.61 Å; chains: 1; bounding box: 68×37×57 Å

pLDDT: mean 70.4, std 22.14, range [37.53, 95.44]

Organism: NCBI:txid2840721